Protein AF-J6DVZ1-F1 (afdb_monomer)

Structure (mmCIF, N/CA/C/O backbone):
data_AF-J6DVZ1-F1
#
_entry.id   AF-J6DVZ1-F1
#
loop_
_atom_site.group_PDB
_atom_site.id
_atom_site.type_symbol
_atom_site.label_atom_id
_atom_site.label_alt_id
_atom_site.label_comp_id
_atom_site.label_asym_id
_atom_site.label_entity_id
_atom_site.label_seq_id
_atom_site.pdbx_PDB_ins_code
_atom_site.Cartn_x
_atom_site.Cartn_y
_atom_site.Cartn_z
_atom_site.occupancy
_atom_site.B_iso_or_equiv
_atom_site.auth_seq_id
_atom_site.auth_comp_id
_atom_site.auth_asym_id
_atom_site.auth_atom_id
_atom_site.pdbx_PDB_model_num
ATOM 1 N N . MET A 1 1 ? -9.923 5.579 -2.303 1.00 64.19 1 MET A N 1
ATOM 2 C CA . MET A 1 1 ? -9.026 5.556 -1.128 1.00 64.19 1 MET A CA 1
ATOM 3 C C . MET A 1 1 ? -7.849 6.457 -1.468 1.00 64.19 1 MET A C 1
ATOM 5 O O . MET A 1 1 ? -7.459 6.427 -2.626 1.00 64.19 1 MET A O 1
ATOM 9 N N . ALA A 1 2 ? -7.359 7.290 -0.552 1.00 82.12 2 ALA A N 1
ATOM 10 C CA . ALA A 1 2 ? -6.315 8.282 -0.845 1.00 82.12 2 ALA A CA 1
ATOM 11 C C . ALA A 1 2 ? -5.192 8.208 0.203 1.00 82.12 2 ALA A C 1
ATOM 13 O O . ALA A 1 2 ? -4.929 9.180 0.900 1.00 82.12 2 ALA A O 1
ATOM 14 N N . TRP A 1 3 ? -4.608 7.019 0.371 1.00 93.25 3 TRP A N 1
ATOM 15 C CA . TRP A 1 3 ? -3.467 6.825 1.266 1.00 93.25 3 TRP A CA 1
ATOM 16 C C . TRP A 1 3 ? -2.186 7.349 0.627 1.00 93.25 3 TRP A C 1
ATOM 18 O O . TRP A 1 3 ? -1.909 7.092 -0.545 1.00 93.25 3 TRP A O 1
ATOM 28 N N . SER A 1 4 ? -1.405 8.060 1.427 1.00 96.19 4 SER A N 1
ATOM 29 C CA . SER A 1 4 ? -0.004 8.356 1.165 1.00 96.19 4 SER A CA 1
ATOM 30 C C . SER A 1 4 ? 0.890 7.174 1.566 1.00 96.19 4 SER A C 1
ATOM 32 O O . SER A 1 4 ? 0.463 6.244 2.255 1.00 96.19 4 SER A O 1
ATOM 34 N N . GLN A 1 5 ? 2.171 7.227 1.189 1.00 96.75 5 GLN A N 1
ATOM 35 C CA . GLN A 1 5 ? 3.166 6.262 1.672 1.00 96.75 5 GLN A CA 1
ATOM 36 C C . GLN A 1 5 ? 3.333 6.301 3.201 1.00 96.75 5 GLN A C 1
ATOM 38 O O . GLN A 1 5 ? 3.692 5.284 3.788 1.00 96.75 5 GLN A O 1
ATOM 43 N N . ASP A 1 6 ? 3.088 7.450 3.846 1.00 97.69 6 ASP A N 1
ATOM 44 C CA . ASP A 1 6 ? 3.133 7.559 5.310 1.00 97.69 6 ASP A CA 1
ATOM 45 C C . ASP A 1 6 ? 1.951 6.826 5.949 1.00 97.69 6 ASP A C 1
ATOM 47 O O . ASP A 1 6 ? 2.148 6.068 6.895 1.00 97.69 6 ASP A O 1
ATOM 51 N N . ASP A 1 7 ? 0.750 6.958 5.374 1.00 97.62 7 ASP A N 1
ATOM 52 C CA . ASP A 1 7 ? -0.437 6.240 5.854 1.00 97.62 7 ASP A CA 1
ATOM 53 C C . ASP A 1 7 ? -0.235 4.722 5.770 1.00 97.62 7 ASP A C 1
ATOM 55 O O . ASP A 1 7 ? -0.499 3.997 6.731 1.00 97.62 7 ASP A O 1
ATOM 59 N N . LEU A 1 8 ? 0.299 4.235 4.642 1.00 96.94 8 LEU A N 1
ATOM 60 C CA . LEU A 1 8 ? 0.602 2.814 4.467 1.00 96.94 8 LEU A CA 1
ATOM 61 C C . LEU A 1 8 ? 1.744 2.352 5.383 1.00 96.94 8 LEU A C 1
ATOM 63 O O . LEU A 1 8 ? 1.677 1.254 5.929 1.00 96.94 8 LEU A O 1
ATOM 67 N N . SER A 1 9 ? 2.766 3.189 5.588 1.00 98.12 9 SER A N 1
ATOM 68 C CA . SER A 1 9 ? 3.868 2.909 6.515 1.00 98.12 9 SER A CA 1
ATOM 69 C C . SER A 1 9 ? 3.354 2.695 7.934 1.00 98.12 9 SER A C 1
ATOM 71 O O . SER A 1 9 ? 3.683 1.684 8.559 1.00 98.12 9 SER A O 1
ATOM 73 N N . SER A 1 10 ? 2.502 3.601 8.417 1.00 97.81 10 SER A N 1
ATOM 74 C CA . SER A 1 10 ? 1.886 3.500 9.738 1.00 97.81 10 SER A CA 1
ATOM 75 C C . SER A 1 10 ? 0.949 2.299 9.854 1.00 97.81 10 SER A C 1
ATOM 77 O O . SER A 1 10 ? 1.002 1.594 10.858 1.00 97.81 10 SER A O 1
ATOM 79 N N . ALA A 1 11 ? 0.123 2.034 8.838 1.00 97.25 11 ALA A N 1
ATOM 80 C CA . ALA A 1 11 ? -0.837 0.932 8.867 1.00 97.25 11 ALA A CA 1
ATOM 81 C C . ALA A 1 11 ? -0.170 -0.454 8.802 1.00 97.25 11 ALA A C 1
ATOM 83 O O . ALA A 1 11 ? -0.620 -1.377 9.475 1.00 97.25 11 ALA A O 1
ATOM 84 N N . ALA A 1 12 ? 0.897 -0.602 8.012 1.00 97.56 12 ALA A N 1
ATOM 85 C CA . ALA A 1 12 ? 1.606 -1.870 7.834 1.00 97.56 1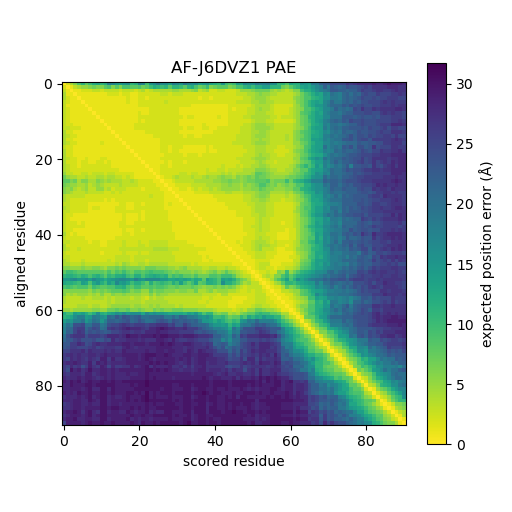2 ALA A CA 1
ATOM 86 C C . ALA A 1 12 ? 2.755 -2.078 8.831 1.00 97.56 12 ALA A C 1
ATOM 88 O O . ALA A 1 12 ? 3.331 -3.160 8.873 1.00 97.56 12 ALA A O 1
ATOM 89 N N . ASN A 1 13 ? 3.128 -1.054 9.609 1.00 97.38 13 ASN A N 1
ATOM 90 C CA . ASN A 1 13 ? 4.348 -1.051 10.425 1.00 97.38 13 ASN A CA 1
ATOM 91 C C . ASN A 1 13 ? 5.615 -1.378 9.600 1.00 97.38 13 ASN A C 1
ATOM 93 O O . ASN A 1 13 ? 6.524 -2.084 10.037 1.00 97.38 13 ASN A O 1
ATOM 97 N N . VAL A 1 14 ? 5.670 -0.845 8.379 1.00 97.56 14 VAL A N 1
ATOM 98 C CA . VAL A 1 14 ? 6.788 -1.001 7.441 1.00 97.56 14 VAL A CA 1
A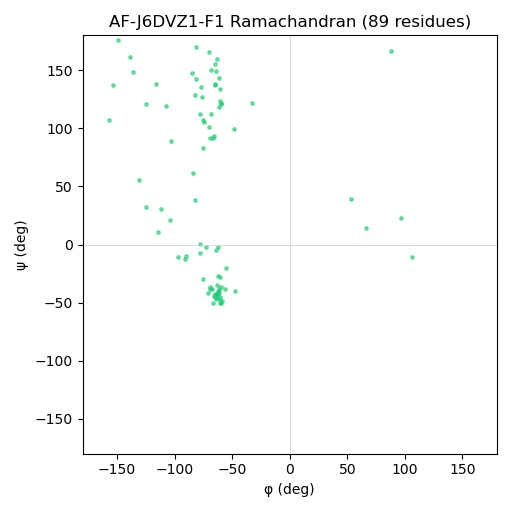TOM 99 C C . VAL A 1 14 ? 7.402 0.369 7.207 1.00 97.56 14 VAL A C 1
ATOM 101 O O . VAL A 1 14 ? 6.686 1.350 7.033 1.00 97.56 14 VAL A O 1
ATOM 104 N N . ALA A 1 15 ? 8.730 0.469 7.166 1.00 97.75 15 ALA A N 1
ATOM 105 C CA . ALA A 1 15 ? 9.390 1.748 6.921 1.00 97.75 15 ALA A CA 1
ATOM 106 C C . ALA A 1 15 ? 9.003 2.330 5.548 1.00 97.75 15 ALA A C 1
ATOM 108 O O . ALA A 1 15 ? 9.098 1.645 4.527 1.00 97.75 15 ALA A O 1
ATOM 109 N N . LYS A 1 16 ? 8.667 3.626 5.500 1.00 97.75 16 LYS A N 1
ATOM 110 C CA . LYS A 1 16 ? 8.338 4.358 4.262 1.00 97.75 16 LYS A CA 1
ATOM 111 C C . LYS A 1 16 ? 9.347 4.136 3.131 1.00 97.75 16 LYS A C 1
ATOM 113 O O . LYS A 1 16 ? 8.965 3.970 1.979 1.00 97.75 16 LYS A O 1
ATOM 118 N N . ALA A 1 17 ? 10.642 4.093 3.452 1.00 97.19 17 ALA A N 1
ATOM 119 C CA . ALA A 1 17 ? 11.692 3.860 2.461 1.00 97.19 17 ALA A CA 1
ATOM 120 C C . ALA A 1 17 ? 11.591 2.473 1.798 1.00 97.19 17 ALA A C 1
ATOM 122 O O . ALA A 1 17 ? 11.874 2.337 0.608 1.00 97.19 17 ALA A O 1
ATOM 123 N N . THR A 1 18 ? 11.165 1.449 2.542 1.00 96.62 18 THR A N 1
ATOM 124 C CA . THR A 1 18 ? 10.908 0.107 2.002 1.00 96.62 18 THR A CA 1
ATOM 125 C C . THR A 1 18 ? 9.731 0.137 1.033 1.00 96.62 18 THR A C 1
ATOM 127 O O . THR A 1 18 ? 9.851 -0.394 -0.068 1.00 96.62 18 THR A O 1
ATOM 130 N N . ILE A 1 19 ? 8.645 0.828 1.396 1.00 97.06 19 ILE A N 1
ATOM 131 C CA . ILE A 1 19 ? 7.469 1.022 0.532 1.00 97.06 19 ILE A CA 1
ATOM 132 C C . ILE A 1 19 ? 7.863 1.760 -0.752 1.00 97.06 19 ILE A C 1
ATOM 134 O O . ILE A 1 19 ? 7.608 1.266 -1.844 1.00 97.06 19 ILE A O 1
ATOM 138 N N . ALA A 1 20 ? 8.577 2.882 -0.642 1.00 97.12 20 ALA A N 1
ATOM 139 C CA . ALA A 1 20 ? 9.008 3.662 -1.800 1.00 97.12 20 ALA A CA 1
ATOM 140 C C . ALA A 1 20 ? 9.927 2.867 -2.745 1.00 97.12 20 ALA A C 1
ATOM 142 O O . ALA A 1 20 ? 9.827 2.985 -3.965 1.00 97.12 20 ALA A O 1
ATOM 143 N N . ASN A 1 21 ? 10.824 2.038 -2.200 1.00 96.94 21 ASN A N 1
ATOM 144 C CA . ASN A 1 21 ? 11.673 1.166 -3.013 1.00 96.94 21 ASN A CA 1
ATOM 145 C C . ASN A 1 21 ? 10.879 0.048 -3.697 1.00 96.94 21 ASN A C 1
ATOM 147 O O . ASN A 1 21 ? 11.211 -0.308 -4.829 1.00 96.94 21 ASN A O 1
ATOM 151 N N . PHE A 1 22 ? 9.861 -0.491 -3.024 1.00 96.44 22 PHE A N 1
ATOM 152 C CA . PHE A 1 22 ? 8.971 -1.499 -3.588 1.00 96.44 22 PHE A CA 1
ATOM 153 C C . PHE A 1 22 ? 8.123 -0.927 -4.726 1.00 96.44 22 PHE A C 1
ATOM 155 O O . PHE A 1 22 ? 8.147 -1.469 -5.827 1.00 96.44 22 PHE A O 1
ATOM 162 N N . GLU A 1 23 ? 7.459 0.209 -4.503 1.00 94.62 23 GLU A N 1
ATOM 163 C CA . GLU A 1 23 ? 6.652 0.902 -5.517 1.00 94.62 23 GLU A CA 1
ATOM 164 C C . GLU A 1 23 ? 7.485 1.319 -6.737 1.00 94.62 23 GLU A C 1
ATOM 166 O O . GLU A 1 23 ? 7.021 1.234 -7.870 1.00 94.62 23 GLU A O 1
ATOM 171 N N . ALA A 1 24 ? 8.743 1.720 -6.523 1.00 96.88 24 ALA A N 1
ATOM 172 C CA . ALA A 1 24 ? 9.675 2.050 -7.599 1.00 96.88 24 ALA A CA 1
ATOM 173 C C . ALA A 1 24 ? 10.292 0.817 -8.294 1.00 96.88 24 ALA A C 1
ATOM 175 O O . ALA A 1 24 ? 11.153 0.983 -9.158 1.00 96.88 24 ALA A O 1
ATOM 176 N N . GLY A 1 25 ? 9.938 -0.408 -7.886 1.00 95.62 25 GLY A N 1
ATOM 177 C CA . GLY A 1 25 ? 10.476 -1.652 -8.447 1.00 95.62 25 GLY A CA 1
ATOM 178 C C . GLY A 1 25 ? 11.967 -1.886 -8.173 1.00 95.62 25 GLY A C 1
ATOM 179 O O . GLY A 1 25 ? 12.583 -2.741 -8.804 1.00 95.62 25 GLY A O 1
ATOM 180 N N . LYS A 1 26 ? 12.577 -1.140 -7.243 1.00 96.38 26 LYS A N 1
ATOM 181 C CA . LYS A 1 26 ? 14.020 -1.221 -6.948 1.00 96.38 26 LYS A CA 1
ATOM 182 C C . LYS A 1 26 ? 14.387 -2.467 -6.151 1.00 96.38 26 LYS A C 1
ATOM 184 O O . LYS A 1 26 ? 15.520 -2.937 -6.234 1.00 96.38 26 LYS A O 1
ATOM 189 N N . ARG A 1 27 ? 13.462 -2.960 -5.325 1.00 93.38 27 ARG A N 1
ATOM 190 C CA . ARG A 1 27 ? 13.668 -4.131 -4.469 1.00 93.38 27 ARG A CA 1
ATOM 191 C C . ARG A 1 27 ? 12.342 -4.823 -4.179 1.00 93.38 27 ARG A C 1
ATOM 193 O O . ARG A 1 27 ? 11.369 -4.159 -3.837 1.00 93.38 27 ARG A O 1
ATOM 200 N N . ALA A 1 28 ? 12.341 -6.151 -4.247 1.00 92.56 28 ALA A N 1
ATOM 201 C CA . ALA A 1 28 ? 11.247 -6.961 -3.729 1.00 92.56 28 ALA A CA 1
ATOM 202 C C . ALA A 1 28 ? 11.331 -7.028 -2.187 1.00 92.56 28 ALA A C 1
ATOM 204 O O . ALA A 1 28 ? 12.404 -7.351 -1.661 1.00 92.56 28 ALA A O 1
ATOM 205 N N . PRO A 1 29 ? 10.250 -6.702 -1.457 1.00 93.69 29 PRO A N 1
ATOM 206 C CA . PRO A 1 29 ? 10.162 -6.939 -0.023 1.00 93.69 29 PRO A CA 1
ATOM 207 C C . PRO A 1 29 ? 10.220 -8.434 0.294 1.00 93.69 29 PRO A C 1
ATOM 209 O O . PRO A 1 29 ? 9.951 -9.273 -0.565 1.00 93.69 29 PRO A O 1
ATOM 212 N N . ASP A 1 30 ? 10.563 -8.765 1.536 1.00 96.25 30 ASP A N 1
ATOM 213 C CA . ASP A 1 30 ? 10.409 -10.134 2.021 1.00 96.25 30 ASP A CA 1
ATOM 214 C C . ASP A 1 30 ? 8.928 -10.509 2.199 1.00 96.25 30 ASP A C 1
ATOM 216 O O . ASP A 1 30 ? 8.035 -9.659 2.214 1.00 96.25 30 ASP A O 1
ATOM 220 N N . GLU A 1 31 ? 8.678 -11.810 2.344 1.00 96.69 31 GLU A N 1
ATOM 221 C CA . GLU A 1 31 ? 7.332 -12.370 2.481 1.00 96.69 31 GLU A CA 1
ATOM 222 C C . GLU A 1 31 ? 6.560 -11.753 3.654 1.00 96.69 31 GLU A C 1
ATOM 224 O O . GLU A 1 31 ? 5.371 -11.465 3.537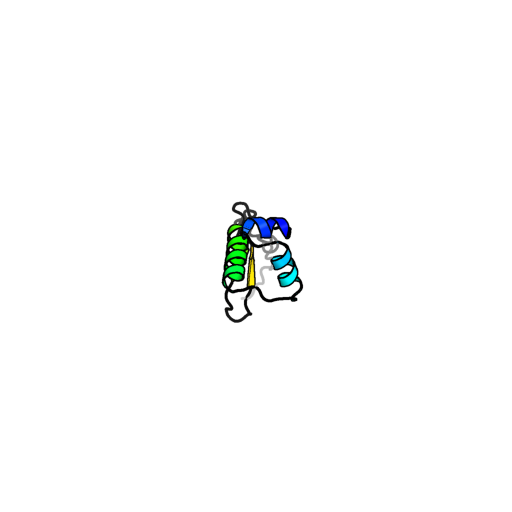 1.00 96.69 31 GLU A O 1
ATOM 229 N N . ARG A 1 32 ? 7.238 -11.489 4.778 1.00 97.19 32 ARG A N 1
ATOM 230 C CA . ARG A 1 32 ? 6.599 -10.886 5.949 1.00 97.19 32 ARG A CA 1
ATOM 231 C C . ARG A 1 32 ? 6.108 -9.475 5.637 1.00 97.19 32 ARG A C 1
ATOM 233 O O . ARG A 1 32 ? 4.957 -9.151 5.909 1.00 97.19 32 ARG A O 1
ATOM 240 N N . THR A 1 33 ? 6.957 -8.671 5.009 1.00 96.88 33 THR A N 1
ATOM 241 C CA . THR A 1 33 ? 6.631 -7.305 4.595 1.00 96.88 33 THR A CA 1
ATOM 242 C C . THR A 1 33 ? 5.481 -7.291 3.587 1.00 96.88 33 THR A C 1
ATOM 244 O O . THR A 1 33 ? 4.587 -6.456 3.690 1.00 96.88 33 THR A O 1
ATOM 247 N N . LEU A 1 34 ? 5.464 -8.223 2.627 1.00 96.56 34 LEU A N 1
ATOM 248 C CA . LEU A 1 34 ? 4.359 -8.352 1.670 1.00 96.56 34 LEU A CA 1
ATOM 249 C C . LEU A 1 34 ? 3.033 -8.682 2.368 1.00 96.56 34 LEU A C 1
ATOM 251 O O . LEU A 1 34 ? 2.004 -8.094 2.031 1.00 96.56 34 LEU A O 1
ATOM 255 N N . GLN A 1 35 ? 3.056 -9.583 3.352 1.00 97.56 35 GLN A N 1
ATOM 256 C CA . GLN A 1 35 ? 1.876 -9.927 4.145 1.00 97.56 35 GLN A CA 1
ATOM 257 C C . GLN A 1 35 ? 1.378 -8.741 4.974 1.00 97.56 35 GLN A C 1
ATOM 259 O O . GLN A 1 35 ? 0.180 -8.460 4.952 1.00 97.56 35 GLN A O 1
ATOM 264 N N . ASP A 1 36 ? 2.279 -8.014 5.636 1.00 98.12 36 ASP A N 1
ATOM 265 C CA . ASP A 1 36 ? 1.927 -6.846 6.449 1.00 98.12 36 ASP A CA 1
ATOM 266 C C . ASP A 1 36 ? 1.313 -5.727 5.573 1.00 98.12 36 ASP A C 1
ATOM 268 O O . ASP A 1 36 ? 0.274 -5.158 5.916 1.00 98.12 36 ASP A O 1
ATOM 272 N N . LEU A 1 37 ? 1.875 -5.468 4.382 1.00 97.12 37 LEU A N 1
ATOM 273 C CA . LEU A 1 37 ? 1.314 -4.511 3.413 1.00 97.12 37 LEU A CA 1
ATOM 274 C C . LEU A 1 37 ? -0.060 -4.947 2.888 1.00 97.12 37 LEU A C 1
ATOM 276 O O . LEU A 1 37 ? -0.976 -4.126 2.795 1.00 97.12 37 LEU A O 1
ATOM 280 N N . LYS A 1 38 ? -0.220 -6.234 2.558 1.00 96.44 38 LYS A N 1
ATOM 281 C CA . LYS A 1 38 ? -1.499 -6.793 2.104 1.00 96.44 38 LYS A CA 1
ATOM 282 C C . LYS A 1 38 ? -2.579 -6.622 3.172 1.00 96.44 38 LYS A C 1
ATOM 284 O O . LYS A 1 38 ? -3.647 -6.097 2.866 1.00 96.44 38 LYS A O 1
ATOM 289 N N . GLN A 1 39 ? -2.287 -7.011 4.413 1.00 97.44 39 GLN A N 1
ATOM 290 C CA . GLN A 1 39 ? -3.222 -6.903 5.534 1.00 97.44 39 GLN A CA 1
ATOM 291 C C . GLN A 1 39 ? -3.599 -5.450 5.829 1.00 97.44 39 GLN A C 1
ATOM 293 O O . GLN A 1 39 ? -4.770 -5.162 6.072 1.00 97.44 39 GLN A O 1
ATOM 298 N N . ALA A 1 40 ? -2.640 -4.523 5.761 1.00 97.00 40 ALA A N 1
ATOM 299 C CA . ALA A 1 40 ? -2.914 -3.101 5.939 1.00 97.00 40 ALA A CA 1
ATOM 300 C C . ALA A 1 40 ? -3.896 -2.576 4.881 1.00 97.00 40 ALA A C 1
ATOM 302 O O . ALA A 1 40 ? -4.886 -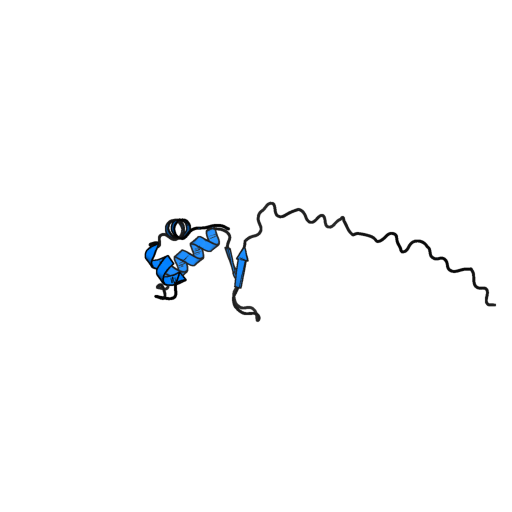1.924 5.216 1.00 97.00 40 ALA A O 1
ATOM 303 N N . LEU A 1 41 ? -3.665 -2.903 3.607 1.00 95.69 41 LEU A N 1
ATOM 304 C CA . LEU A 1 41 ? -4.564 -2.524 2.515 1.00 95.69 41 LEU A CA 1
ATOM 305 C C . LEU A 1 41 ? -5.952 -3.158 2.683 1.00 95.69 41 LEU A C 1
ATOM 307 O O . LEU A 1 41 ? -6.960 -2.477 2.485 1.00 95.69 41 LEU A O 1
ATOM 311 N N . GLU A 1 42 ? -6.019 -4.425 3.098 1.00 95.56 42 GLU A N 1
ATOM 312 C CA . GLU A 1 42 ? -7.280 -5.114 3.391 1.00 95.56 42 GLU A CA 1
ATOM 313 C C . GLU A 1 42 ? -8.053 -4.448 4.536 1.00 95.56 42 GLU A C 1
ATOM 315 O O . GLU A 1 42 ? -9.237 -4.140 4.384 1.00 95.56 42 GLU A O 1
ATOM 320 N N . GLY A 1 43 ? -7.376 -4.116 5.640 1.00 94.00 43 GLY A N 1
ATOM 321 C CA . GLY A 1 43 ? -7.951 -3.354 6.755 1.00 94.00 43 GLY A CA 1
ATOM 322 C C . GLY A 1 43 ? -8.399 -1.943 6.356 1.00 94.00 43 GLY A C 1
ATOM 323 O O . GLY A 1 43 ? -9.345 -1.397 6.923 1.00 94.00 43 GLY A O 1
ATOM 324 N N . GLY A 1 44 ? -7.774 -1.372 5.327 1.00 92.38 44 GLY A N 1
ATOM 325 C CA . GLY A 1 44 ? -8.182 -0.122 4.700 1.00 92.38 44 GLY A CA 1
ATOM 326 C C . GLY A 1 44 ? -9.383 -0.238 3.744 1.00 92.38 44 GLY A C 1
ATOM 327 O O . GLY A 1 44 ? -9.930 0.776 3.298 1.00 92.38 44 GLY A O 1
ATOM 328 N N . GLY A 1 45 ? -9.842 -1.456 3.454 1.00 92.88 45 GLY A N 1
ATOM 329 C CA . GLY A 1 45 ? -10.978 -1.725 2.575 1.00 92.88 45 GLY A CA 1
ATOM 330 C C . GLY A 1 45 ? -10.593 -2.057 1.135 1.00 92.88 45 GLY A C 1
ATOM 331 O O . GLY A 1 45 ? -11.416 -1.877 0.239 1.00 92.88 45 GLY A O 1
ATOM 332 N N . VAL A 1 46 ? -9.373 -2.525 0.882 1.00 93.69 46 VAL A N 1
ATOM 333 C CA . VAL A 1 46 ? -9.006 -3.197 -0.374 1.00 93.69 46 VAL A CA 1
ATOM 334 C C . VAL A 1 46 ? -9.360 -4.683 -0.271 1.00 93.69 46 VAL A C 1
ATOM 336 O O . VAL A 1 46 ? -9.314 -5.277 0.795 1.00 93.69 46 VAL A O 1
ATOM 339 N N . ILE A 1 47 ? -9.736 -5.308 -1.378 1.00 94.12 47 ILE A N 1
ATOM 340 C CA . ILE A 1 47 ? -9.962 -6.751 -1.463 1.00 94.12 47 ILE A CA 1
ATOM 341 C C . ILE A 1 47 ? -9.089 -7.282 -2.591 1.00 94.12 47 ILE A C 1
ATOM 343 O O . ILE A 1 47 ? -9.249 -6.859 -3.739 1.00 94.12 47 ILE A O 1
ATOM 347 N N . PHE A 1 48 ? -8.197 -8.217 -2.265 1.00 93.88 48 PHE A N 1
ATOM 348 C CA . PHE A 1 48 ? -7.396 -8.944 -3.245 1.00 93.88 48 PHE A CA 1
ATOM 349 C C . PHE A 1 48 ? -8.206 -10.104 -3.821 1.00 93.88 48 PHE A C 1
ATOM 351 O O . PHE A 1 48 ? -8.785 -10.902 -3.084 1.00 93.88 48 PHE A O 1
ATOM 358 N N . ILE A 1 49 ? -8.257 -10.185 -5.146 1.00 92.38 49 ILE A N 1
ATOM 359 C CA . ILE A 1 49 ? -8.997 -11.206 -5.881 1.00 92.38 49 ILE A CA 1
ATOM 360 C C . ILE A 1 49 ? -7.966 -12.162 -6.488 1.00 92.38 49 ILE A C 1
ATOM 362 O O . ILE A 1 49 ? -7.119 -11.712 -7.268 1.00 92.38 49 ILE A O 1
ATOM 366 N N . PRO A 1 50 ? -7.998 -13.458 -6.128 1.00 90.19 50 PRO A N 1
ATOM 367 C CA . PRO A 1 50 ? -7.125 -14.441 -6.746 1.00 90.19 50 PRO A CA 1
ATOM 368 C C . PRO A 1 50 ? -7.471 -14.590 -8.227 1.00 90.19 50 PRO A C 1
ATOM 370 O O . PRO A 1 50 ? -8.598 -14.331 -8.649 1.00 90.19 50 PRO A O 1
ATOM 373 N N . GLU A 1 51 ? -6.502 -15.036 -9.013 1.00 90.62 51 GLU A N 1
ATOM 374 C CA . GLU A 1 51 ? -6.704 -15.279 -10.434 1.00 90.62 51 GLU A CA 1
ATOM 375 C C . GLU A 1 51 ? -7.807 -16.324 -10.667 1.00 90.62 51 GLU A C 1
ATOM 377 O O . GLU A 1 51 ? -7.722 -17.459 -10.203 1.00 90.62 51 GLU A O 1
ATOM 382 N N . ASN A 1 52 ? -8.856 -15.929 -11.393 1.00 81.69 52 ASN A N 1
ATOM 383 C CA . ASN A 1 52 ? -10.005 -16.772 -11.736 1.00 81.69 52 ASN A CA 1
ATOM 384 C C . ASN A 1 52 ? -10.247 -16.841 -13.259 1.00 81.69 52 ASN A C 1
ATOM 386 O O . ASN A 1 52 ? -11.386 -16.951 -13.706 1.00 81.69 52 ASN A O 1
ATOM 390 N N . GLY A 1 53 ? -9.170 -16.766 -14.053 1.00 78.94 53 GLY A N 1
ATOM 391 C CA . GLY A 1 53 ? -9.195 -16.837 -15.522 1.00 78.94 53 GLY A CA 1
ATOM 392 C C . GLY A 1 53 ? -8.957 -15.504 -16.245 1.00 78.94 53 GLY A C 1
ATOM 393 O O . GLY A 1 53 ? -8.720 -15.513 -17.448 1.00 78.94 53 GLY A O 1
ATOM 394 N N . GLY A 1 54 ? -8.968 -14.374 -15.526 1.00 84.06 54 GLY A N 1
ATOM 395 C CA . GLY A 1 54 ? -8.672 -13.033 -16.061 1.00 84.06 54 GLY A CA 1
ATOM 396 C C . GLY A 1 54 ? -7.403 -12.375 -15.500 1.00 84.06 54 GLY A C 1
ATOM 397 O O . GLY A 1 54 ? -7.201 -11.181 -15.710 1.00 84.06 54 GLY A O 1
ATOM 398 N N . GLY A 1 55 ? -6.570 -13.125 -14.772 1.00 89.00 55 GLY A N 1
ATOM 399 C CA . GLY A 1 55 ? -5.455 -12.594 -13.980 1.00 89.00 55 GLY A CA 1
ATOM 400 C C . GLY A 1 55 ? -5.860 -12.190 -12.555 1.00 89.00 55 GLY A C 1
ATOM 401 O O . GLY A 1 55 ? -7.042 -12.123 -12.215 1.00 89.00 55 GLY A O 1
ATOM 402 N N . ALA A 1 56 ? -4.867 -11.959 -11.694 1.00 90.62 56 ALA A N 1
ATOM 403 C CA . ALA A 1 56 ? -5.088 -11.446 -10.341 1.00 90.62 56 ALA A CA 1
ATOM 404 C C . ALA A 1 56 ? -5.578 -9.987 -10.369 1.00 90.62 56 ALA A C 1
ATOM 406 O O . ALA A 1 56 ? -5.214 -9.215 -11.258 1.00 90.62 56 ALA A O 1
ATOM 407 N N . GLY A 1 57 ? -6.373 -9.587 -9.372 1.00 92.19 57 GLY A N 1
ATOM 408 C CA . GLY A 1 57 ? -6.956 -8.246 -9.327 1.00 92.19 57 GLY A CA 1
ATOM 409 C C . GLY A 1 57 ? -7.173 -7.702 -7.920 1.00 92.19 57 GLY A C 1
ATOM 410 O O . GLY A 1 57 ? -6.967 -8.383 -6.916 1.00 92.19 57 GLY A O 1
ATOM 411 N N . VAL A 1 58 ? -7.621 -6.450 -7.853 1.00 93.31 58 VAL A N 1
ATOM 412 C CA . VAL A 1 58 ? -8.007 -5.774 -6.609 1.00 93.31 58 VAL A CA 1
ATOM 413 C C . VAL A 1 58 ? -9.305 -4.999 -6.810 1.00 93.31 58 VAL A C 1
ATOM 415 O O . VAL A 1 58 ? -9.572 -4.487 -7.896 1.00 93.31 58 VAL A O 1
ATOM 418 N N . ARG A 1 59 ? -10.113 -4.876 -5.756 1.00 91.62 59 ARG A N 1
ATOM 419 C CA . ARG A 1 59 ? -11.278 -3.976 -5.721 1.00 91.62 59 ARG A CA 1
ATOM 420 C C . ARG A 1 59 ? -11.380 -3.272 -4.378 1.00 91.62 59 ARG A C 1
ATOM 422 O O . ARG A 1 59 ? -10.834 -3.744 -3.388 1.00 91.62 59 ARG A O 1
ATOM 429 N N . LEU A 1 60 ? -12.128 -2.176 -4.325 1.00 91.00 60 LEU A N 1
ATOM 430 C CA . LEU A 1 60 ? -12.514 -1.576 -3.050 1.00 91.00 60 LEU A CA 1
ATOM 431 C C . LEU A 1 60 ? -13.718 -2.320 -2.460 1.00 91.00 60 LEU A C 1
ATOM 433 O O . LEU A 1 60 ? -14.631 -2.739 -3.178 1.00 91.00 60 LEU A O 1
ATOM 437 N N . ALA A 1 61 ? -13.719 -2.478 -1.142 1.00 86.19 61 ALA A N 1
ATOM 438 C CA . ALA A 1 61 ? -14.848 -2.988 -0.389 1.00 86.19 61 ALA A CA 1
ATOM 439 C C . ALA A 1 61 ? -16.056 -2.055 -0.556 1.00 86.19 61 ALA A C 1
ATOM 4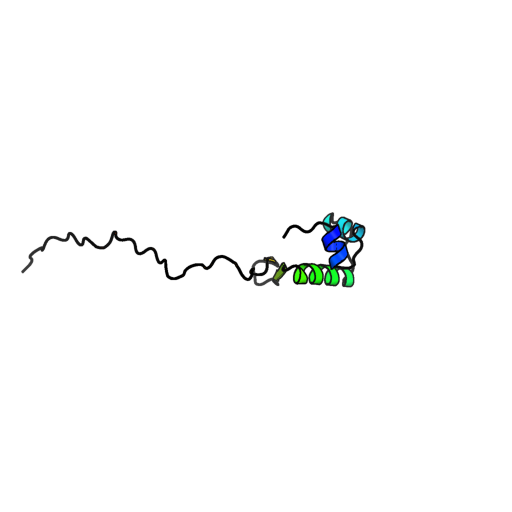41 O O . ALA A 1 61 ? -15.922 -0.828 -0.628 1.00 86.19 61 ALA A O 1
ATOM 442 N N . LYS A 1 62 ? -17.253 -2.651 -0.615 1.00 78.19 62 LYS A N 1
ATOM 443 C CA . LYS A 1 62 ? -18.510 -1.905 -0.712 1.00 78.19 62 LYS A CA 1
ATOM 444 C C . LYS A 1 62 ? -18.623 -1.008 0.523 1.00 78.19 62 LYS A C 1
ATOM 446 O O . LYS A 1 62 ? -18.585 -1.491 1.652 1.00 78.19 62 LYS A O 1
ATOM 451 N N . ARG A 1 63 ? -18.741 0.305 0.314 1.00 68.44 63 ARG A N 1
ATOM 452 C CA . ARG A 1 63 ? -19.107 1.228 1.394 1.00 68.44 63 ARG A CA 1
ATOM 453 C C . ARG A 1 63 ? -20.527 0.875 1.835 1.00 68.44 63 ARG A C 1
ATOM 455 O O . ARG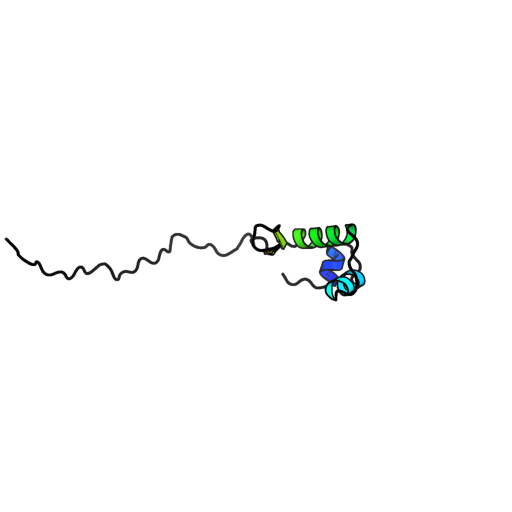 A 1 63 ? -21.375 0.657 0.977 1.00 68.44 63 ARG A O 1
ATOM 462 N N . ALA A 1 64 ? -20.794 0.860 3.140 1.00 61.41 64 ALA A N 1
ATOM 463 C CA . ALA A 1 64 ? -22.130 0.569 3.674 1.00 61.41 64 ALA A CA 1
ATOM 464 C C . ALA A 1 64 ? -23.234 1.499 3.114 1.00 61.41 64 ALA A C 1
ATOM 466 O O . ALA A 1 64 ? -24.391 1.106 3.094 1.00 61.41 64 ALA A O 1
ATOM 467 N N . ASN A 1 65 ? -22.865 2.669 2.572 1.00 58.53 65 ASN A N 1
ATOM 468 C CA . ASN A 1 65 ? -23.771 3.637 1.942 1.00 58.53 65 ASN A CA 1
ATOM 469 C C . ASN A 1 65 ? -23.572 3.773 0.416 1.00 58.53 65 ASN A C 1
ATOM 471 O O . ASN A 1 65 ? -23.747 4.861 -0.131 1.00 58.53 65 ASN A O 1
ATOM 475 N N . SER A 1 66 ? -23.153 2.726 -0.303 1.00 56.09 66 SER A N 1
ATOM 476 C CA . SER A 1 66 ? -23.227 2.771 -1.772 1.00 56.09 66 SER A CA 1
ATOM 477 C C . SER A 1 66 ? -24.690 2.952 -2.181 1.00 56.09 66 SER A C 1
ATOM 479 O O . SER A 1 66 ? -25.510 2.141 -1.754 1.00 56.09 66 SER A O 1
ATOM 481 N N . ILE A 1 67 ? -24.964 4.005 -2.955 1.00 55.94 67 ILE A N 1
ATOM 482 C CA . ILE A 1 67 ? -26.284 4.458 -3.411 1.00 55.94 67 ILE A CA 1
ATOM 483 C C . ILE A 1 67 ? -27.229 3.275 -3.618 1.00 55.94 67 ILE A C 1
ATOM 485 O O . ILE A 1 67 ? -26.923 2.359 -4.385 1.00 55.94 67 ILE A O 1
ATOM 489 N N . ASP A 1 68 ? -28.339 3.326 -2.886 1.00 58.41 68 ASP A N 1
ATOM 490 C CA . ASP A 1 68 ? -29.521 2.496 -3.059 1.00 58.41 68 ASP A CA 1
ATOM 491 C C . ASP A 1 68 ? -29.874 2.521 -4.549 1.00 58.41 68 ASP A C 1
ATOM 493 O O . ASP A 1 68 ? -30.361 3.521 -5.077 1.00 58.41 68 ASP A O 1
ATOM 497 N N . THR A 1 69 ? -29.488 1.474 -5.276 1.00 58.94 69 THR A N 1
ATOM 498 C CA . THR A 1 69 ? -30.036 1.270 -6.610 1.00 58.94 69 THR A CA 1
ATOM 499 C C . THR A 1 69 ? -31.468 0.884 -6.336 1.00 58.94 69 THR A C 1
ATOM 501 O O . THR A 1 69 ? -31.723 -0.232 -5.897 1.00 58.94 69 THR A O 1
ATOM 504 N N . ASN A 1 70 ? -32.378 1.840 -6.492 1.00 58.28 70 ASN A N 1
ATOM 505 C CA . ASN A 1 70 ? -33.788 1.576 -6.340 1.00 58.28 70 ASN A CA 1
ATOM 506 C C . ASN A 1 70 ? -34.206 0.626 -7.472 1.00 58.28 70 ASN A C 1
ATOM 508 O O . ASN A 1 70 ? -34.536 1.061 -8.571 1.00 58.28 70 ASN A O 1
ATOM 512 N N . GLU A 1 71 ? -34.179 -0.680 -7.203 1.00 58.31 71 GLU A N 1
ATOM 513 C CA . GLU A 1 71 ? -34.578 -1.731 -8.147 1.00 58.31 71 GLU A CA 1
ATOM 514 C C . GLU A 1 71 ? -36.066 -1.637 -8.546 1.00 58.31 71 GLU A C 1
ATOM 516 O O . GLU A 1 71 ? -36.524 -2.415 -9.378 1.00 58.31 71 GLU A O 1
ATOM 521 N N . THR A 1 72 ? -36.834 -0.687 -7.987 1.00 57.59 72 THR A N 1
ATOM 522 C CA . THR A 1 72 ? -38.231 -0.434 -8.375 1.00 57.59 72 THR A CA 1
ATOM 523 C C . THR A 1 72 ? -38.394 0.610 -9.486 1.00 57.59 72 THR A C 1
ATOM 525 O O . THR A 1 72 ? -39.459 0.659 -10.101 1.00 57.59 72 THR A O 1
ATOM 528 N N . GLU A 1 73 ? -37.351 1.374 -9.841 1.00 57.00 73 GLU A N 1
ATOM 529 C CA . GLU A 1 73 ? -37.348 2.251 -11.026 1.00 57.00 73 GLU A CA 1
ATOM 530 C C . GLU A 1 73 ? -36.975 1.463 -12.293 1.00 57.00 73 GLU A C 1
ATOM 532 O O . GLU A 1 73 ? -35.993 1.721 -12.987 1.00 57.00 73 GLU A O 1
ATOM 537 N N . THR A 1 74 ? -37.795 0.467 -12.629 1.00 54.69 74 THR A N 1
ATOM 538 C CA . THR A 1 74 ? -37.847 -0.010 -14.015 1.00 54.69 74 THR A CA 1
ATOM 539 C C . THR A 1 74 ? -38.476 1.095 -14.853 1.00 54.69 74 THR A C 1
ATOM 541 O O . THR A 1 74 ? -39.662 1.385 -14.698 1.00 54.69 74 THR A O 1
ATOM 544 N N . VAL A 1 75 ? -37.697 1.709 -15.744 1.00 60.94 75 VAL A N 1
ATOM 545 C CA . VAL A 1 75 ? -38.219 2.619 -16.769 1.00 60.94 75 VAL A CA 1
ATOM 546 C C . VAL A 1 75 ? -39.056 1.777 -17.734 1.00 60.94 75 VAL A C 1
ATOM 548 O O . VAL A 1 75 ? -38.537 1.158 -18.660 1.00 60.94 75 VAL A O 1
ATOM 551 N N . GLN A 1 76 ? -40.354 1.668 -17.462 1.00 57.59 76 GLN A N 1
ATOM 552 C CA . GLN A 1 76 ? -41.317 1.135 -18.416 1.00 57.59 76 GLN A CA 1
ATOM 553 C C . GLN A 1 76 ? -41.540 2.244 -19.444 1.00 57.59 76 GLN A C 1
ATOM 555 O O . GLN A 1 76 ? -42.113 3.281 -19.121 1.00 57.59 76 GLN A O 1
ATOM 560 N N . TYR A 1 77 ? -41.010 2.079 -20.653 1.00 53.12 77 TYR A N 1
ATOM 561 C CA . TYR A 1 77 ? -41.248 3.028 -21.737 1.00 53.12 77 TYR A CA 1
ATOM 562 C C . TYR A 1 77 ? -42.758 3.069 -22.033 1.00 53.12 77 TYR A C 1
ATOM 564 O O . TYR A 1 77 ? -43.331 2.058 -22.435 1.00 53.12 77 TYR A O 1
ATOM 572 N N . GLU A 1 78 ? -43.399 4.230 -21.855 1.00 53.81 78 GLU A N 1
ATOM 573 C CA . GLU A 1 78 ? -44.827 4.460 -22.163 1.00 53.81 78 GLU A CA 1
ATOM 574 C C . GLU A 1 78 ? -45.166 4.316 -23.665 1.00 53.81 78 GLU A C 1
ATOM 576 O O . GLU A 1 78 ? -46.334 4.340 -24.041 1.00 53.81 78 GLU A O 1
ATOM 581 N N . GLU A 1 79 ? -44.173 4.108 -24.535 1.00 53.78 79 GLU A N 1
ATOM 582 C CA . GLU A 1 79 ? -44.329 4.100 -25.998 1.00 53.78 79 GLU A CA 1
ATOM 583 C C . GLU A 1 79 ? -45.057 2.857 -26.569 1.00 53.78 79 GLU A C 1
ATOM 585 O O . GLU A 1 79 ? -45.326 2.795 -27.762 1.00 53.78 79 GLU A O 1
ATOM 590 N N . TYR A 1 80 ? -45.451 1.874 -25.749 1.00 53.41 80 TYR A N 1
ATOM 591 C CA . TYR A 1 80 ? -46.152 0.659 -26.214 1.00 53.41 80 TYR A CA 1
ATOM 592 C C . TYR A 1 80 ? -47.669 0.626 -25.936 1.00 53.41 80 TYR A C 1
ATOM 594 O O . TYR A 1 80 ? -48.255 -0.457 -25.907 1.00 53.41 80 TYR A O 1
ATOM 602 N N . LEU A 1 81 ? 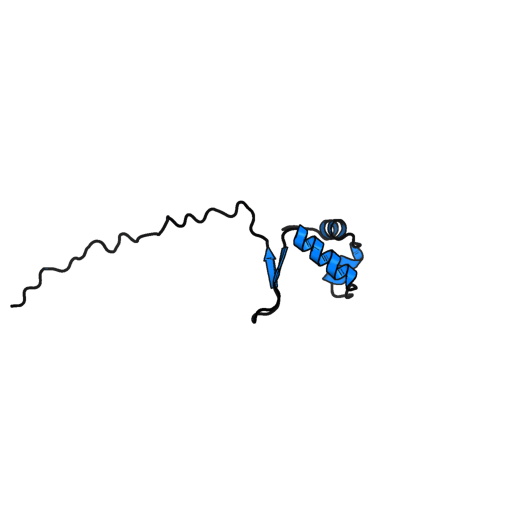-48.333 1.769 -25.720 1.00 55.78 81 LEU A N 1
ATOM 603 C CA . LEU A 1 81 ? -49.782 1.797 -25.435 1.00 55.78 81 LEU A CA 1
ATOM 604 C C . LEU A 1 81 ? -50.701 2.091 -26.634 1.00 55.78 81 LEU A C 1
ATOM 606 O O . LEU A 1 81 ? -51.902 1.851 -26.520 1.00 55.78 81 LEU A O 1
ATOM 610 N N . GLU A 1 82 ? -50.190 2.511 -27.792 1.00 55.47 82 GLU A N 1
ATOM 611 C CA . GLU A 1 82 ? -51.024 2.711 -28.988 1.00 55.47 82 GLU A CA 1
ATOM 612 C C . GLU A 1 82 ? -50.848 1.564 -29.986 1.00 55.47 82 GLU A C 1
ATOM 614 O O . GLU A 1 82 ? -50.022 1.591 -30.897 1.00 55.47 82 GLU A O 1
ATOM 619 N N . ASN A 1 83 ? -51.664 0.520 -29.820 1.00 57.19 83 ASN A N 1
ATOM 620 C CA . ASN A 1 83 ? -51.920 -0.432 -30.895 1.00 57.19 83 ASN A CA 1
ATOM 621 C C . ASN A 1 83 ? -52.870 0.224 -31.907 1.00 57.19 83 ASN A C 1
ATOM 623 O O . ASN A 1 83 ? -54.080 0.013 -31.854 1.00 57.19 83 ASN A O 1
ATOM 627 N N . ASP A 1 84 ? -52.322 1.025 -32.818 1.00 60.47 84 ASP A N 1
ATOM 628 C CA . ASP A 1 84 ? -53.080 1.710 -33.873 1.00 60.47 84 ASP A CA 1
ATOM 629 C C . ASP A 1 84 ? -53.347 0.784 -35.079 1.00 60.47 84 ASP A C 1
ATOM 631 O O . ASP A 1 84 ? -53.261 1.168 -36.246 1.00 60.47 84 ASP A O 1
ATOM 635 N N . ALA A 1 85 ? -53.622 -0.497 -34.810 1.00 58.69 85 ALA A N 1
ATOM 636 C CA . ALA A 1 85 ? -54.015 -1.447 -35.838 1.00 58.69 85 ALA A CA 1
ATOM 637 C C . ALA A 1 85 ? -55.500 -1.221 -36.181 1.00 58.69 85 ALA A C 1
ATOM 639 O O . ALA A 1 85 ? -56.365 -1.504 -35.344 1.00 58.69 85 ALA A O 1
ATOM 640 N N . PRO A 1 86 ? -55.848 -0.745 -37.393 1.00 59.22 86 PRO A N 1
ATOM 641 C CA . PRO A 1 86 ? -57.245 -0.662 -37.792 1.00 59.22 86 PRO A CA 1
ATOM 642 C C . PRO A 1 86 ? -57.845 -2.077 -37.867 1.00 59.22 86 PRO A C 1
ATOM 644 O O . PRO A 1 86 ? -57.129 -3.031 -38.191 1.00 59.22 86 PRO A O 1
ATOM 647 N N . PRO A 1 87 ? -59.154 -2.248 -37.606 1.00 62.75 87 PRO A N 1
ATOM 648 C CA . PRO A 1 87 ? -59.797 -3.552 -37.673 1.00 62.75 87 PRO A CA 1
ATOM 649 C C . PRO A 1 87 ? -59.864 -4.011 -39.137 1.00 62.75 87 PRO A C 1
ATOM 651 O O . PRO A 1 87 ? -60.787 -3.681 -39.881 1.00 62.75 87 PRO A O 1
ATOM 654 N N . GLY A 1 88 ? -58.844 -4.749 -39.568 1.00 53.88 88 GLY A N 1
ATOM 655 C CA . GLY A 1 88 ? -58.786 -5.392 -40.873 1.00 53.88 88 GLY A CA 1
ATOM 656 C C . GLY A 1 88 ? -59.705 -6.607 -40.905 1.00 53.88 88 GLY A C 1
ATOM 657 O O . GLY A 1 88 ? -59.401 -7.643 -40.319 1.00 53.88 88 GLY A O 1
ATOM 658 N N . ALA A 1 89 ? -60.836 -6.459 -41.586 1.00 53.69 89 ALA A N 1
ATOM 659 C CA . ALA A 1 89 ? -61.770 -7.526 -41.905 1.00 53.69 89 ALA A CA 1
ATOM 660 C C . ALA A 1 89 ? -61.144 -8.565 -42.854 1.00 53.69 89 ALA A C 1
ATOM 662 O O . ALA A 1 89 ? -60.525 -8.210 -43.855 1.00 53.69 89 ALA A O 1
ATOM 663 N N . GLY A 1 90 ? -61.384 -9.844 -42.582 1.00 54.50 90 GLY A N 1
ATOM 664 C CA . GLY A 1 90 ? -61.154 -10.943 -43.515 1.00 54.50 90 GLY A CA 1
ATOM 665 C C . GLY A 1 90 ? -62.029 -12.121 -43.108 1.00 54.50 90 GLY A C 1
ATOM 666 O O . GLY A 1 90 ? -61.806 -12.699 -42.047 1.00 54.50 90 GLY A O 1
ATOM 667 N N . GLY A 1 91 ? -63.077 -12.375 -43.894 1.00 44.72 91 GLY A N 1
ATOM 668 C CA . GLY A 1 91 ? -63.941 -13.554 -43.786 1.00 44.72 91 GLY A CA 1
ATOM 669 C C . GLY A 1 91 ? -63.431 -14.737 -44.593 1.00 44.72 91 GLY A C 1
ATOM 670 O O . GLY A 1 91 ? -62.340 -14.623 -45.195 1.00 44.72 91 GLY A O 1
#

Solvent-accessible surface area (backbone atoms only — not comparable to full-atom values): 5993 Å² total; per-residue (Å²): 136,86,78,51,63,63,54,50,18,67,60,30,76,42,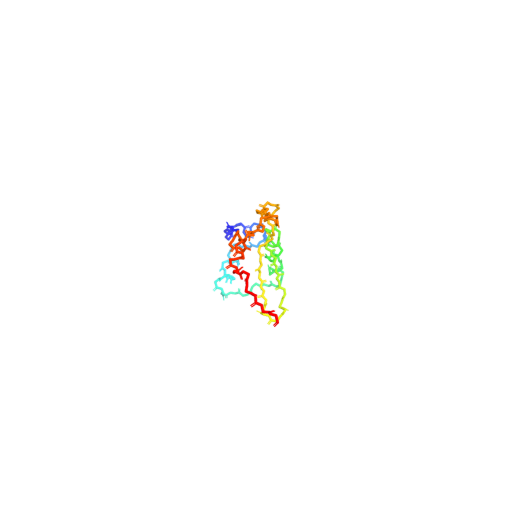61,48,68,59,52,55,34,38,78,69,69,74,43,85,71,54,73,66,57,50,49,33,46,51,52,30,42,40,77,72,36,40,42,83,41,75,62,80,88,82,54,68,49,73,45,72,56,83,58,98,78,61,76,82,75,64,84,79,73,68,84,74,74,78,84,80,74,76,82,83,70,73,91,78,84,80,134

Radius of gyration: 26.72 Å; Cα contacts (8 Å, |Δi|>4): 59; chains: 1; bounding box: 78×25×54 Å

Foldseek 3Di:
DDDDLVLLCVLLVHDSVVVVCVVVVNDDDDPSSVVSSVVSVVVVFKDWDPDPPPHTDIDGHDDPCDDDPPPPPPPPPPVPPDPVDDPDDDD

pLDDT: mean 81.9, std 17.88, range [44.72, 98.12]

Sequence (91 aa):
MAWSQDDLSSAANVAKATIANFEAGKRAPDERTLQDLKQALEGGGVIFIPENGGGAGVRLAKRANSIDTNETETVQYEEYLENDAPPGAGG

Secondary structure (DSSP, 8-state):
----HHHHHHHHT--HHHHHHHHTTS-PPPHHHHHHHHHHHHHTTEEEE--SSS--EEEEPPPTT-----TT-----GGG-----------

Mean predicted aligne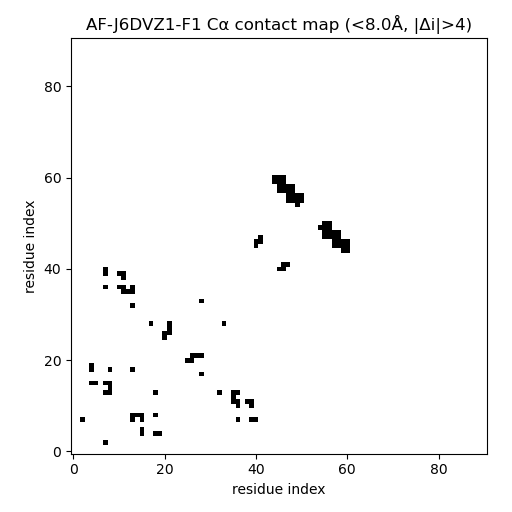d error: 13.3 Å

Nearest PDB structures (foldseek):
  4yba-assembly1_A  TM=8.712E-01  e=1.440E-03  Klebsiella pneumoniae
  1jh9-assembly1_A-2  TM=7.546E-01  e=1.640E-01  Escherichia coli
  1qpz-assembly1_A  TM=7.567E-01  e=2.940E-01  Escherichia coli
  1jft-assembly1_A-2  TM=7.634E-01  e=3.136E-01  Escherichia coli
  3kjx-assembly2_C  TM=7.333E-01  e=3.347E-01  Ruegeria pomeroyi